Protein AF-A0A6C0LGY7-F1 (afdb_monomer_lite)

pLDDT: mean 85.43, std 13.97, range [43.97, 97.62]

Foldseek 3Di:
DQPQLQNCEPPDQDPVLVVVLVVCVVVVHDLSVNSSVNSRDSLVSLLCCLQQPVLLCVVPPPADLVNVCVSRVNDSVSNVVNNVVVPPPPDPDPPVVVVVSNVVNVVVVVVVVVVVVVVVVVVVVVD

Radius of gyration: 16.41 Å; chains: 1; bounding box: 53×36×37 Å

Secondary structure (DSSP, 8-state):
---GGGTTTTSPPPHHHHHHHHHHHHTT--HHHHHHHTTS-HHHHHHHHIIIIIHHHHHHSS--HHHHHHHHT--HHHHHHHHHHHH-TT----HHHHHHHHHHHHHHHHHHHHHHHHHHHHHHHT-

Sequence (127 aa):
MDNEETSRVGKKWTVEENDNLCQELADNKTYEEIALIHKRTIIGIKSRVVTNILYPKYKHDNITIEDLSTLYNIEQEIIEKYINKMESPNKKTKKTDEKENIIEYRLMMIEQKLDYLTNIMNAIYHA

Organism: NCBI:txid1070528

Structure (mmCIF, N/CA/C/O backbone):
data_AF-A0A6C0LGY7-F1
#
_entry.id   AF-A0A6C0LGY7-F1
#
loop_
_atom_site.group_PDB
_atom_site.id
_atom_site.type_symbol
_atom_site.label_atom_id
_atom_site.label_alt_id
_atom_site.label_comp_id
_atom_site.label_asym_id
_atom_site.label_entity_id
_atom_site.label_seq_id
_atom_site.pdbx_PDB_ins_code
_atom_site.Cartn_x
_atom_site.Cartn_y
_atom_site.Cartn_z
_atom_site.occupancy
_atom_site.B_iso_or_equiv
_atom_site.auth_seq_id
_atom_site.auth_comp_id
_atom_site.auth_asym_id
_atom_site.auth_atom_id
_atom_site.pdbx_PDB_model_num
ATOM 1 N N . MET A 1 1 ? 24.191 -14.956 1.806 1.00 47.97 1 MET A N 1
ATOM 2 C CA . MET A 1 1 ? 23.055 -15.583 1.108 1.00 47.97 1 MET A CA 1
ATOM 3 C C . MET A 1 1 ? 22.079 -14.474 0.807 1.00 47.97 1 MET A C 1
ATOM 5 O O . MET A 1 1 ? 21.554 -13.889 1.747 1.00 47.97 1 MET A O 1
ATOM 9 N N . ASP A 1 2 ? 21.923 -14.129 -0.465 1.00 58.38 2 ASP A N 1
ATOM 10 C CA . ASP A 1 2 ? 20.908 -13.169 -0.883 1.00 58.38 2 ASP A CA 1
ATOM 11 C C . ASP A 1 2 ? 19.545 -13.856 -0.783 1.00 58.38 2 ASP A C 1
ATOM 13 O O . ASP A 1 2 ? 19.337 -14.903 -1.394 1.00 58.38 2 ASP A O 1
ATOM 17 N N . ASN A 1 3 ? 18.637 -13.316 0.031 1.00 77.44 3 ASN A N 1
ATOM 18 C CA . ASN A 1 3 ? 17.267 -13.814 0.076 1.00 77.44 3 ASN A CA 1
ATOM 19 C C . ASN A 1 3 ? 16.543 -13.329 -1.187 1.00 77.44 3 ASN A C 1
ATOM 21 O O . ASN A 1 3 ? 16.140 -12.164 -1.257 1.00 77.44 3 ASN A O 1
ATOM 25 N N . GLU A 1 4 ? 16.424 -14.203 -2.190 1.00 82.81 4 GLU A N 1
ATOM 26 C CA . GLU A 1 4 ? 15.853 -13.889 -3.504 1.00 82.81 4 GLU A CA 1
ATOM 27 C C . GLU A 1 4 ? 14.463 -13.240 -3.394 1.00 82.81 4 GLU A C 1
ATOM 29 O O . GLU A 1 4 ? 14.192 -12.244 -4.077 1.00 82.81 4 GLU A O 1
ATOM 34 N N . GLU A 1 5 ? 13.649 -13.715 -2.448 1.00 84.31 5 GLU A N 1
ATOM 35 C CA . GLU A 1 5 ? 12.302 -13.221 -2.120 1.00 84.31 5 GLU A CA 1
ATOM 36 C C . GLU A 1 5 ? 12.284 -11.769 -1.625 1.00 84.31 5 GLU A C 1
ATOM 38 O O . GLU A 1 5 ? 11.255 -11.106 -1.648 1.00 84.31 5 GLU A O 1
ATOM 43 N N . THR A 1 6 ? 13.424 -11.236 -1.185 1.00 89.12 6 THR A N 1
ATOM 44 C CA . THR A 1 6 ? 13.553 -9.854 -0.691 1.00 89.12 6 THR A CA 1
ATOM 45 C C . THR A 1 6 ? 14.662 -9.077 -1.399 1.00 89.12 6 THR A C 1
ATOM 47 O O . THR A 1 6 ? 15.147 -8.056 -0.907 1.00 89.12 6 THR A O 1
ATOM 50 N N . SER A 1 7 ? 15.050 -9.526 -2.594 1.00 91.81 7 SER A N 1
ATOM 51 C CA . SER A 1 7 ? 16.150 -8.951 -3.384 1.00 91.81 7 SER A CA 1
ATOM 52 C C . SER A 1 7 ? 15.942 -7.487 -3.809 1.00 91.81 7 SER A C 1
ATOM 54 O O . SER A 1 7 ? 16.873 -6.854 -4.329 1.00 91.81 7 SER A O 1
ATOM 56 N N . ARG A 1 8 ? 14.746 -6.915 -3.599 1.00 93.31 8 ARG A N 1
ATOM 57 C CA . ARG A 1 8 ? 14.441 -5.494 -3.830 1.00 93.31 8 ARG A CA 1
ATOM 58 C C . ARG A 1 8 ? 14.305 -4.660 -2.553 1.00 93.31 8 ARG A C 1
ATOM 60 O O . ARG A 1 8 ? 14.058 -3.457 -2.651 1.00 93.31 8 ARG A O 1
ATOM 67 N N . VAL A 1 9 ? 14.525 -5.215 -1.360 1.00 90.94 9 VAL A N 1
ATOM 68 C CA . VAL A 1 9 ? 14.559 -4.425 -0.114 1.00 90.94 9 VAL A CA 1
ATOM 69 C C . VAL A 1 9 ? 15.609 -3.310 -0.209 1.00 90.94 9 VAL A C 1
ATOM 71 O O . VAL A 1 9 ? 16.720 -3.512 -0.686 1.00 90.94 9 VAL A O 1
ATOM 74 N N . GLY A 1 10 ? 15.229 -2.094 0.198 1.00 87.25 10 GLY A N 1
ATOM 75 C CA . GLY A 1 10 ? 16.086 -0.901 0.150 1.00 87.25 10 GLY A CA 1
ATOM 76 C C . GLY A 1 10 ? 16.258 -0.264 -1.237 1.00 87.25 10 GLY A C 1
ATOM 77 O O . GLY A 1 10 ? 16.688 0.886 -1.319 1.00 87.25 10 GLY A O 1
ATOM 78 N N . LYS A 1 11 ? 15.880 -0.946 -2.327 1.00 92.06 11 LYS A N 1
ATOM 79 C CA . LYS A 1 11 ? 15.926 -0.369 -3.680 1.00 92.06 11 LYS A CA 1
ATOM 80 C C . LYS A 1 11 ? 14.810 0.657 -3.873 1.00 92.06 11 LYS A C 1
ATOM 82 O O . LYS A 1 11 ? 13.707 0.490 -3.341 1.00 92.06 11 LYS A O 1
ATOM 87 N N . LYS A 1 12 ? 15.085 1.701 -4.663 1.00 92.06 12 LYS A N 1
ATOM 88 C CA . LYS A 1 12 ? 14.096 2.723 -5.044 1.00 92.06 12 LYS A CA 1
ATOM 89 C C . LYS A 1 12 ? 12.912 2.058 -5.758 1.00 92.06 12 LYS A C 1
ATOM 91 O O . LYS A 1 12 ? 13.123 1.135 -6.537 1.00 92.06 12 LYS A O 1
ATOM 96 N N . TRP A 1 13 ? 11.698 2.513 -5.458 1.00 91.81 13 TRP A N 1
ATOM 97 C CA . TRP A 1 13 ? 10.490 2.113 -6.181 1.00 91.81 13 TRP A CA 1
ATOM 98 C C . TRP A 1 13 ? 10.473 2.778 -7.558 1.00 91.81 13 TRP A C 1
ATOM 100 O O . TRP A 1 13 ? 10.700 3.989 -7.653 1.00 91.81 13 TRP A O 1
ATOM 110 N N . THR A 1 14 ? 10.241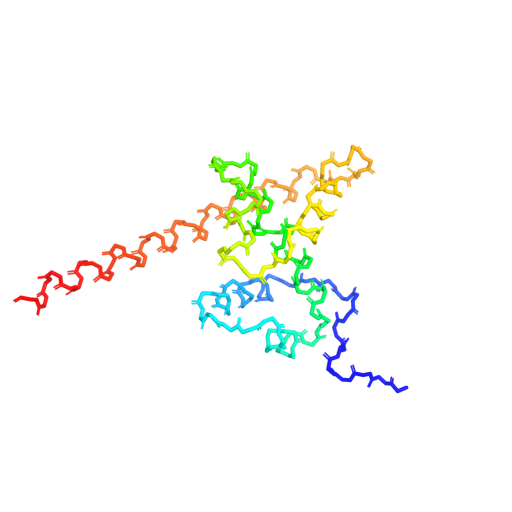 2.001 -8.611 1.00 90.81 14 THR A N 1
ATOM 111 C CA . THR A 1 14 ? 9.979 2.522 -9.957 1.00 90.81 14 THR A CA 1
ATOM 112 C C . THR A 1 14 ? 8.526 2.995 -10.079 1.00 90.81 14 THR A C 1
ATOM 114 O O . THR A 1 14 ? 7.723 2.799 -9.164 1.00 90.81 14 THR A O 1
ATOM 117 N N . VAL A 1 15 ? 8.203 3.676 -11.183 1.00 86.06 15 VAL A N 1
ATOM 118 C CA . VAL 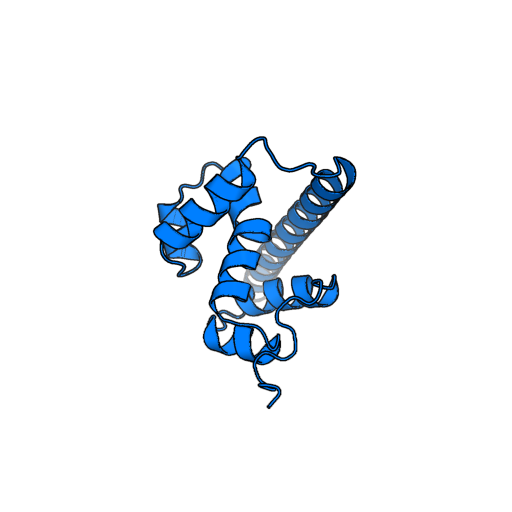A 1 15 ? 6.818 4.058 -11.515 1.00 86.06 15 VAL A CA 1
ATOM 119 C C . VAL A 1 15 ? 5.996 2.797 -11.779 1.00 86.06 15 VAL A C 1
ATOM 121 O O . VAL A 1 15 ? 5.040 2.552 -11.061 1.00 86.06 15 VAL A O 1
ATOM 124 N N . GLU A 1 16 ? 6.495 1.916 -12.649 1.00 89.06 16 GLU A N 1
ATOM 125 C CA . GLU A 1 16 ? 5.890 0.611 -12.954 1.00 89.06 16 GLU A CA 1
ATOM 126 C C . GLU A 1 16 ? 5.631 -0.253 -11.703 1.00 89.06 16 GLU A C 1
ATOM 128 O O . GLU A 1 16 ? 4.583 -0.877 -11.589 1.00 89.06 16 GLU A O 1
ATOM 133 N N . GLU A 1 17 ? 6.544 -0.271 -10.720 1.00 89.31 17 GLU A N 1
ATOM 134 C CA . GLU A 1 17 ? 6.296 -0.969 -9.448 1.00 89.31 17 GLU A CA 1
ATOM 135 C C . GLU A 1 17 ? 5.112 -0.366 -8.677 1.00 89.31 17 GLU A C 1
ATOM 137 O O . GLU A 1 17 ? 4.385 -1.100 -8.015 1.00 89.31 17 GLU A O 1
ATOM 142 N N . ASN A 1 18 ? 4.919 0.956 -8.718 1.00 89.25 18 ASN A N 1
ATOM 143 C CA . ASN A 1 18 ? 3.770 1.573 -8.051 1.00 89.25 18 ASN A CA 1
ATOM 144 C C . ASN A 1 18 ? 2.473 1.285 -8.808 1.00 89.25 18 ASN A C 1
ATOM 146 O O . ASN A 1 18 ? 1.479 0.973 -8.161 1.00 89.25 18 ASN A O 1
ATOM 150 N N . ASP A 1 19 ? 2.497 1.341 -10.139 1.00 87.56 19 ASP A N 1
ATOM 151 C CA . ASP A 1 19 ? 1.325 1.049 -10.971 1.00 87.56 19 ASP A CA 1
ATOM 152 C C . ASP A 1 19 ? 0.864 -0.399 -10.752 1.00 87.56 19 ASP A C 1
ATOM 154 O O . ASP A 1 19 ? -0.304 -0.650 -10.452 1.00 87.56 19 ASP A O 1
ATOM 158 N N . ASN A 1 20 ? 1.809 -1.346 -10.771 1.00 91.94 20 ASN A N 1
ATOM 159 C CA . ASN A 1 20 ? 1.536 -2.752 -10.474 1.00 91.94 20 ASN A CA 1
ATOM 160 C C . ASN A 1 20 ? 1.003 -2.940 -9.049 1.00 91.94 20 ASN A C 1
ATOM 162 O O . ASN A 1 20 ? 0.031 -3.663 -8.862 1.00 91.94 20 ASN A O 1
ATOM 166 N N . LEU A 1 21 ? 1.577 -2.262 -8.047 1.00 93.81 21 LEU A N 1
ATOM 167 C CA . LEU A 1 21 ? 1.079 -2.321 -6.668 1.00 93.81 21 LEU A CA 1
ATOM 168 C C . LEU A 1 21 ? -0.386 -1.865 -6.572 1.00 93.81 21 LEU A C 1
ATOM 170 O O . LEU A 1 21 ? -1.180 -2.483 -5.866 1.00 93.81 21 LEU A O 1
ATOM 174 N N . CYS A 1 22 ? -0.755 -0.788 -7.267 1.00 90.56 22 CYS A N 1
ATOM 175 C CA . CYS A 1 22 ? -2.128 -0.293 -7.283 1.00 90.56 22 CYS A CA 1
ATOM 176 C C . CYS A 1 22 ? -3.086 -1.288 -7.950 1.00 90.56 22 CYS A C 1
ATOM 178 O O . CYS A 1 22 ? -4.165 -1.538 -7.409 1.00 90.56 22 CYS A O 1
ATOM 180 N N . GLN A 1 23 ? -2.678 -1.889 -9.071 1.00 88.62 23 GLN A N 1
ATOM 181 C CA . GLN A 1 23 ? -3.466 -2.918 -9.748 1.00 88.62 23 GLN A CA 1
ATOM 182 C C . GLN A 1 23 ? -3.641 -4.165 -8.874 1.00 88.62 23 GLN A C 1
ATOM 184 O O . GLN A 1 23 ? -4.741 -4.683 -8.742 1.00 88.62 23 GLN A O 1
ATOM 189 N N . GLU A 1 24 ? -2.585 -4.625 -8.211 1.00 94.50 24 GLU A N 1
ATOM 190 C CA . GLU A 1 24 ? -2.624 -5.822 -7.365 1.00 94.50 24 GLU A CA 1
ATOM 191 C C . GLU A 1 24 ? -3.532 -5.661 -6.142 1.00 94.50 24 GLU A C 1
ATOM 193 O O . GLU A 1 24 ? -4.189 -6.619 -5.732 1.00 94.50 24 GLU A O 1
ATOM 198 N N . LEU A 1 25 ? -3.596 -4.450 -5.579 1.00 92.44 25 LEU A N 1
ATOM 199 C CA . LEU A 1 25 ? -4.567 -4.111 -4.540 1.00 92.44 25 LEU A CA 1
ATOM 200 C C . LEU A 1 25 ? -6.000 -4.121 -5.088 1.00 92.44 25 LEU A C 1
ATOM 202 O O . LEU A 1 25 ? -6.898 -4.613 -4.409 1.00 92.44 25 LEU A O 1
ATOM 206 N N . ALA A 1 26 ? -6.220 -3.613 -6.306 1.00 87.81 26 ALA A N 1
ATOM 207 C CA . ALA A 1 26 ? -7.528 -3.663 -6.965 1.00 87.81 26 ALA A CA 1
ATOM 208 C C . ALA A 1 26 ? -7.962 -5.107 -7.287 1.00 87.81 26 ALA A C 1
ATOM 210 O O . ALA A 1 26 ? -9.141 -5.443 -7.172 1.00 87.81 26 ALA A O 1
ATOM 211 N N . ASP A 1 27 ? -6.998 -5.976 -7.595 1.00 90.38 27 ASP A N 1
ATOM 212 C CA . ASP A 1 27 ? -7.195 -7.410 -7.819 1.00 90.38 27 ASP A CA 1
ATOM 213 C C . ASP A 1 27 ? -7.398 -8.204 -6.508 1.00 90.38 27 ASP A C 1
ATOM 215 O O . ASP A 1 27 ? -7.560 -9.423 -6.547 1.00 90.38 27 ASP A O 1
ATOM 219 N N . ASN A 1 28 ? -7.412 -7.540 -5.344 1.00 90.94 28 ASN A N 1
ATOM 220 C CA . ASN A 1 28 ? -7.541 -8.138 -4.008 1.00 90.94 28 ASN A CA 1
ATOM 221 C C . ASN A 1 28 ? -6.452 -9.171 -3.667 1.00 90.94 28 ASN A C 1
ATOM 223 O O . ASN A 1 28 ? -6.704 -10.109 -2.905 1.00 90.94 28 ASN A O 1
ATOM 227 N N . LYS A 1 29 ? -5.234 -9.009 -4.201 1.00 94.62 29 LYS A N 1
ATOM 228 C CA . LYS A 1 29 ? -4.098 -9.836 -3.774 1.00 94.62 29 LYS A CA 1
ATOM 229 C C . LYS A 1 29 ? -3.745 -9.552 -2.316 1.00 94.62 29 LYS A C 1
ATOM 231 O O . LYS A 1 29 ? -3.810 -8.417 -1.841 1.00 94.62 29 LYS A O 1
ATOM 236 N N . THR A 1 30 ? -3.324 -10.594 -1.613 1.00 96.56 30 THR A N 1
ATOM 237 C CA . THR A 1 30 ? -2.836 -10.497 -0.233 1.00 96.56 30 THR A CA 1
ATOM 238 C C . THR A 1 30 ? -1.492 -9.768 -0.165 1.00 96.56 30 THR A C 1
ATOM 240 O O . THR A 1 30 ? -0.724 -9.729 -1.131 1.00 96.56 30 THR A O 1
ATOM 243 N N . TYR A 1 31 ? -1.156 -9.202 0.997 1.00 97.00 31 TYR A N 1
ATOM 244 C CA . TYR A 1 31 ? 0.131 -8.522 1.168 1.00 97.00 31 TYR A CA 1
ATOM 245 C C . TYR A 1 31 ? 1.327 -9.470 1.058 1.00 97.00 31 TYR A C 1
ATOM 247 O O . TYR A 1 31 ? 2.410 -9.039 0.665 1.00 97.00 31 TYR A O 1
ATOM 255 N N . GLU A 1 32 ? 1.133 -10.743 1.385 1.00 96.62 32 GLU A N 1
ATOM 256 C CA . GLU A 1 32 ? 2.087 -11.831 1.207 1.00 96.62 32 GLU A CA 1
ATOM 257 C C . GLU A 1 32 ? 2.384 -12.061 -0.281 1.00 96.62 32 GLU A C 1
ATOM 259 O O . GLU A 1 32 ? 3.548 -12.085 -0.681 1.00 96.62 32 GLU A O 1
ATOM 264 N N . GLU A 1 33 ? 1.349 -12.157 -1.119 1.00 97.31 33 GLU A N 1
ATOM 265 C CA . GLU A 1 33 ? 1.505 -12.321 -2.570 1.00 97.31 33 GLU A CA 1
ATOM 266 C C . GLU A 1 33 ? 2.186 -11.106 -3.202 1.00 97.31 33 GLU A C 1
ATOM 268 O O . GLU A 1 33 ? 3.138 -11.252 -3.970 1.00 97.31 33 GLU A O 1
ATOM 273 N N . ILE A 1 34 ? 1.751 -9.898 -2.835 1.00 97.19 34 ILE A N 1
ATOM 274 C CA . ILE A 1 34 ? 2.345 -8.648 -3.324 1.00 97.19 34 ILE A CA 1
ATOM 275 C C . ILE A 1 34 ? 3.821 -8.558 -2.905 1.00 97.19 34 ILE A C 1
ATOM 277 O O . ILE A 1 34 ? 4.687 -8.198 -3.705 1.00 97.19 34 ILE A O 1
ATOM 281 N N . ALA A 1 35 ? 4.149 -8.926 -1.664 1.00 96.75 35 ALA A N 1
ATOM 282 C CA . ALA A 1 35 ? 5.527 -8.950 -1.178 1.00 96.75 35 ALA A CA 1
ATOM 283 C C . ALA A 1 35 ? 6.425 -9.859 -2.033 1.00 96.75 35 ALA A C 1
ATOM 285 O O . ALA A 1 35 ? 7.530 -9.446 -2.405 1.00 96.75 35 ALA A O 1
ATOM 286 N N . LEU A 1 36 ? 5.932 -11.044 -2.405 1.00 96.06 36 LEU A N 1
ATOM 287 C CA . LEU A 1 36 ? 6.648 -11.981 -3.273 1.00 96.06 36 LEU A CA 1
ATOM 288 C C . LEU A 1 36 ? 6.834 -11.432 -4.694 1.00 96.06 36 LEU A C 1
ATOM 290 O O . LEU A 1 36 ? 7.950 -11.479 -5.215 1.00 96.06 36 LEU A O 1
ATOM 294 N N . ILE A 1 37 ? 5.787 -10.859 -5.301 1.00 96.00 37 ILE A N 1
ATOM 295 C CA . ILE A 1 37 ? 5.848 -10.290 -6.661 1.00 96.00 37 ILE A CA 1
ATOM 296 C C . ILE A 1 37 ? 6.896 -9.173 -6.736 1.00 96.00 37 ILE A C 1
ATOM 298 O O . ILE A 1 37 ? 7.772 -9.174 -7.605 1.00 96.00 37 ILE A O 1
ATOM 302 N N . HIS A 1 38 ? 6.862 -8.249 -5.774 1.00 95.69 38 HIS A N 1
ATOM 303 C CA . HIS A 1 38 ? 7.783 -7.110 -5.724 1.00 95.69 38 HIS A CA 1
ATOM 304 C C . HIS A 1 38 ? 9.140 -7.454 -5.115 1.00 95.69 38 HIS A C 1
ATOM 306 O O . HIS A 1 38 ? 10.015 -6.590 -5.046 1.00 95.69 38 HIS A O 1
ATOM 312 N N . LYS A 1 39 ? 9.342 -8.693 -4.657 1.00 96.06 39 LYS A N 1
ATOM 313 C CA . LYS A 1 39 ? 10.544 -9.151 -3.950 1.00 96.06 39 LYS A CA 1
ATOM 314 C C . LYS A 1 39 ? 10.939 -8.218 -2.795 1.00 96.06 39 LYS A C 1
ATOM 316 O O . LYS A 1 39 ? 12.097 -7.790 -2.670 1.00 96.06 39 LYS A O 1
ATOM 321 N N . ARG A 1 40 ? 9.956 -7.827 -1.981 1.00 95.94 40 ARG A N 1
ATOM 322 C CA . ARG A 1 40 ? 10.084 -6.918 -0.827 1.00 95.94 40 ARG A CA 1
ATOM 323 C C . ARG A 1 40 ? 9.438 -7.557 0.397 1.00 95.94 40 ARG A C 1
ATOM 325 O O . ARG A 1 40 ? 8.688 -8.510 0.296 1.00 95.94 40 ARG A O 1
ATOM 332 N N . THR A 1 41 ? 9.720 -7.029 1.584 1.00 96.19 41 THR A N 1
ATOM 333 C CA . THR A 1 41 ? 9.048 -7.504 2.801 1.00 96.19 41 THR A CA 1
ATOM 334 C C . THR A 1 41 ? 7.599 -7.025 2.850 1.00 96.19 41 THR A C 1
ATOM 336 O O . THR A 1 41 ? 7.299 -5.922 2.391 1.00 96.19 41 THR A O 1
ATOM 339 N N . ILE A 1 42 ? 6.727 -7.792 3.511 1.00 96.62 42 ILE A N 1
ATOM 340 C CA . ILE A 1 42 ? 5.328 -7.414 3.794 1.00 96.62 42 ILE A CA 1
ATOM 341 C C . ILE A 1 42 ? 5.257 -6.023 4.440 1.00 96.62 42 ILE A C 1
ATOM 343 O O . ILE A 1 42 ? 4.497 -5.164 4.004 1.00 96.62 42 ILE A O 1
ATOM 347 N N . ILE A 1 43 ? 6.118 -5.753 5.429 1.00 95.56 43 ILE A N 1
ATOM 348 C CA . ILE A 1 43 ? 6.211 -4.434 6.079 1.00 95.56 43 ILE A CA 1
ATOM 349 C C . ILE A 1 43 ? 6.598 -3.342 5.070 1.00 95.56 43 ILE A C 1
ATOM 351 O O . ILE A 1 43 ? 6.094 -2.224 5.148 1.00 95.56 43 ILE A O 1
ATOM 355 N N . GLY A 1 44 ? 7.483 -3.645 4.116 1.00 95.12 44 GLY A N 1
ATOM 356 C CA . GLY A 1 44 ? 7.864 -2.726 3.045 1.00 95.12 44 GLY A CA 1
ATOM 357 C C . GLY A 1 44 ? 6.702 -2.393 2.109 1.00 95.12 44 GLY A C 1
ATOM 358 O O . GLY A 1 44 ? 6.541 -1.226 1.751 1.00 95.12 44 GLY A O 1
ATOM 359 N N . ILE A 1 45 ? 5.873 -3.384 1.769 1.00 97.62 45 ILE A N 1
ATOM 360 C CA . ILE A 1 45 ? 4.643 -3.187 0.993 1.00 97.62 45 ILE A CA 1
ATOM 361 C C . ILE A 1 45 ? 3.637 -2.353 1.788 1.00 97.62 45 ILE A C 1
ATOM 363 O O . ILE A 1 45 ? 3.258 -1.279 1.329 1.00 97.62 45 ILE A O 1
ATOM 367 N N . LYS A 1 46 ? 3.279 -2.770 3.012 1.00 97.38 46 LYS A N 1
ATOM 368 C CA . LYS A 1 46 ? 2.346 -2.034 3.885 1.00 97.38 46 LYS A CA 1
ATOM 369 C C . LYS A 1 46 ? 2.797 -0.585 4.085 1.00 97.38 46 LYS A C 1
ATOM 371 O O . LYS A 1 46 ? 2.008 0.338 3.924 1.00 97.38 46 LYS A O 1
ATO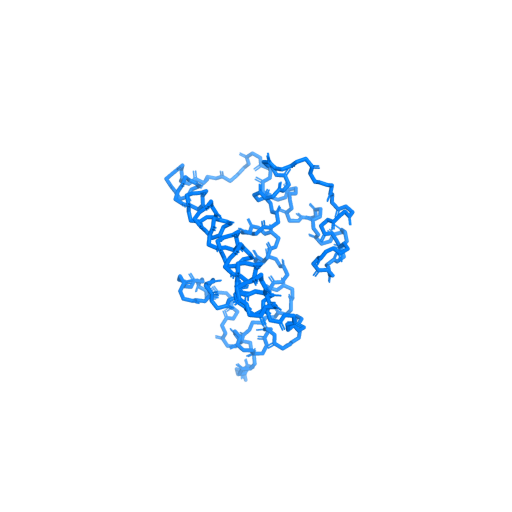M 376 N N . SER A 1 47 ? 4.089 -0.361 4.339 1.00 95.62 47 SER A N 1
ATOM 377 C CA . SER A 1 47 ? 4.661 0.986 4.438 1.00 95.62 47 SER A CA 1
ATOM 378 C C . SER A 1 47 ? 4.446 1.806 3.170 1.00 95.62 47 SER A C 1
ATOM 380 O O . SER A 1 47 ? 4.131 2.988 3.283 1.00 95.62 47 SER A O 1
ATOM 382 N N . ARG A 1 48 ? 4.664 1.217 1.987 1.00 95.69 48 ARG A N 1
ATOM 383 C CA . ARG A 1 48 ? 4.508 1.913 0.706 1.00 95.69 48 ARG A CA 1
ATOM 384 C C . ARG A 1 48 ? 3.052 2.279 0.461 1.00 95.69 48 ARG A C 1
ATOM 386 O O . ARG A 1 48 ? 2.773 3.426 0.122 1.00 95.69 48 ARG A O 1
ATOM 393 N N . VAL A 1 49 ? 2.150 1.330 0.691 1.00 95.81 49 VAL A N 1
ATOM 394 C CA . VAL A 1 49 ? 0.702 1.527 0.591 1.00 95.81 49 VAL A CA 1
ATOM 395 C C . VAL A 1 49 ? 0.264 2.662 1.510 1.00 95.81 49 VAL A C 1
ATOM 397 O O . VAL A 1 49 ? -0.372 3.609 1.045 1.00 95.81 49 VAL A O 1
ATOM 400 N N . VAL A 1 50 ? 0.702 2.663 2.775 1.00 96.12 50 VAL A N 1
ATOM 401 C CA . VAL A 1 50 ? 0.347 3.747 3.697 1.00 96.12 50 VAL A CA 1
ATOM 402 C C . VAL A 1 50 ? 0.842 5.105 3.196 1.00 96.12 50 VAL A C 1
ATOM 404 O O . VAL A 1 50 ? 0.069 6.057 3.140 1.00 96.12 50 VAL A O 1
ATOM 407 N N . THR A 1 51 ? 2.113 5.223 2.804 1.00 92.88 51 THR A N 1
ATOM 408 C CA . THR A 1 51 ? 2.688 6.534 2.459 1.00 92.88 51 THR A CA 1
ATOM 409 C C . THR A 1 51 ? 2.202 7.097 1.128 1.00 92.88 51 THR A C 1
ATOM 411 O O . THR A 1 51 ? 2.141 8.316 0.988 1.00 92.88 51 THR A O 1
ATOM 414 N N . ASN A 1 52 ? 1.902 6.240 0.150 1.00 90.75 52 ASN A N 1
ATOM 415 C CA . ASN A 1 52 ? 1.619 6.658 -1.225 1.00 90.75 52 ASN A CA 1
ATOM 416 C C . ASN A 1 52 ? 0.139 6.572 -1.605 1.00 90.75 52 ASN A C 1
ATOM 418 O O . ASN A 1 52 ? -0.267 7.269 -2.527 1.00 90.75 52 ASN A O 1
ATOM 422 N N . ILE A 1 53 ? -0.657 5.756 -0.909 1.00 90.50 53 ILE A N 1
ATOM 423 C CA . ILE A 1 53 ? -2.070 5.530 -1.241 1.00 90.50 53 ILE A CA 1
ATOM 424 C C . ILE A 1 53 ? -2.968 6.025 -0.103 1.00 90.50 53 ILE A C 1
ATOM 426 O O . ILE A 1 53 ? -3.848 6.854 -0.331 1.00 90.50 53 ILE A O 1
ATOM 430 N N . LEU A 1 54 ? -2.731 5.572 1.133 1.00 93.75 54 LEU A N 1
ATOM 431 C CA . LEU A 1 54 ? -3.620 5.885 2.262 1.00 93.75 54 LEU A CA 1
ATOM 432 C C . LEU A 1 54 ? -3.392 7.302 2.796 1.00 93.75 54 LEU A C 1
ATOM 434 O O . LEU A 1 54 ? -4.359 7.976 3.118 1.00 93.75 54 LEU A O 1
ATOM 438 N N . TYR A 1 55 ? -2.151 7.787 2.879 1.00 93.25 55 TYR A N 1
ATOM 439 C CA . TYR A 1 55 ? -1.878 9.134 3.393 1.00 93.25 55 TYR A CA 1
ATOM 440 C C . TYR A 1 55 ? -2.521 10.244 2.538 1.00 93.25 55 TYR A C 1
ATOM 442 O O . TYR A 1 55 ? -3.149 11.131 3.117 1.00 93.25 55 TYR A O 1
ATOM 450 N N . PRO A 1 56 ? -2.469 10.207 1.188 1.00 89.00 56 PRO A N 1
ATOM 451 C CA . PRO A 1 56 ? -3.255 11.126 0.365 1.00 89.00 56 PRO A CA 1
ATOM 452 C C . PRO A 1 56 ? -4.765 11.050 0.627 1.00 89.00 56 PRO A C 1
ATOM 454 O O . PRO A 1 56 ? -5.393 12.101 0.732 1.00 89.00 56 PRO A O 1
ATOM 457 N N . LYS A 1 57 ? -5.332 9.840 0.786 1.00 87.75 57 LYS A N 1
ATOM 458 C CA . LYS A 1 57 ? -6.748 9.633 1.154 1.00 87.75 57 LYS A CA 1
ATOM 459 C C . LYS A 1 57 ? -7.066 10.280 2.492 1.00 87.75 57 LYS A C 1
ATOM 461 O O . LYS A 1 57 ? -7.932 11.132 2.563 1.00 87.75 57 LYS A O 1
ATOM 466 N N . TYR A 1 58 ? -6.300 9.957 3.525 1.00 91.19 58 TYR A N 1
ATOM 467 C CA . TYR A 1 58 ? -6.443 10.524 4.863 1.00 91.19 58 TYR A CA 1
ATOM 468 C C . TYR A 1 58 ? -6.365 12.062 4.878 1.00 91.19 58 TYR A C 1
ATOM 470 O O . TYR A 1 58 ? -7.113 12.722 5.589 1.00 91.19 58 TYR A O 1
ATOM 478 N N . LYS A 1 59 ? -5.464 12.655 4.082 1.00 88.25 59 LYS A N 1
ATOM 479 C CA . LYS A 1 59 ? -5.237 14.109 4.061 1.00 88.25 59 LYS A CA 1
ATOM 480 C C . LYS A 1 59 ? -6.303 14.889 3.284 1.00 88.25 59 LYS A C 1
ATOM 482 O O . LYS A 1 59 ? -6.458 16.092 3.506 1.00 88.25 59 LYS A O 1
ATOM 487 N N . HIS A 1 60 ? -6.959 14.258 2.314 1.00 81.56 60 HIS A N 1
ATOM 488 C CA . HIS A 1 60 ? -7.811 14.952 1.342 1.00 81.56 60 HIS A CA 1
ATOM 489 C C . HIS A 1 60 ? -9.260 14.473 1.318 1.00 81.56 60 HIS A C 1
ATOM 491 O O . HIS A 1 60 ? -10.134 15.246 0.926 1.00 81.56 60 HIS A O 1
ATOM 497 N N . ASP A 1 61 ? -9.509 13.252 1.770 1.00 79.06 61 ASP A N 1
ATOM 498 C CA . ASP A 1 61 ? -10.829 12.661 1.900 1.00 79.06 61 ASP A CA 1
ATOM 499 C C . ASP A 1 61 ? -11.212 12.667 3.392 1.00 79.06 61 ASP A C 1
ATOM 501 O O . ASP A 1 61 ? -10.358 12.533 4.267 1.00 79.06 61 ASP A O 1
ATOM 505 N N . ASN A 1 62 ? -12.499 12.826 3.716 1.00 83.75 62 ASN A N 1
ATOM 506 C CA . ASN A 1 62 ? -12.989 12.762 5.100 1.00 83.75 62 ASN A CA 1
ATOM 507 C C . ASN A 1 62 ? -13.100 11.296 5.567 1.00 83.75 62 ASN A C 1
ATOM 509 O O . ASN A 1 62 ? -14.193 10.827 5.882 1.00 83.75 62 ASN A O 1
ATOM 513 N N . ILE A 1 63 ? -11.983 10.566 5.512 1.00 91.19 63 ILE A N 1
ATOM 514 C CA . ILE A 1 63 ? -11.866 9.139 5.823 1.00 91.19 63 ILE A CA 1
ATOM 515 C C . ILE A 1 63 ? -10.990 8.939 7.061 1.00 91.19 63 ILE A C 1
ATOM 517 O O . ILE A 1 63 ? -9.938 9.565 7.202 1.00 91.19 63 ILE A O 1
ATOM 521 N N . THR A 1 64 ? -11.424 8.073 7.974 1.00 94.62 64 THR A N 1
ATOM 522 C CA . THR A 1 64 ? -10.701 7.823 9.226 1.00 94.62 64 THR A CA 1
ATOM 523 C C . THR A 1 64 ? -9.634 6.737 9.062 1.00 94.62 64 THR A C 1
ATOM 525 O O . THR A 1 64 ? -9.639 5.962 8.105 1.00 94.62 64 THR A O 1
ATOM 528 N N . ILE A 1 65 ? -8.702 6.649 10.017 1.00 94.75 65 ILE A N 1
ATOM 529 C CA . ILE A 1 65 ? -7.716 5.555 10.067 1.00 94.75 65 ILE A CA 1
ATOM 530 C C . ILE A 1 65 ? -8.407 4.193 10.210 1.00 94.75 65 ILE A C 1
ATOM 532 O O . ILE A 1 65 ? -7.941 3.213 9.633 1.00 94.75 65 ILE A O 1
ATOM 536 N N . GLU A 1 66 ? -9.527 4.132 10.927 1.00 96.12 66 GLU A N 1
ATOM 537 C CA . GLU A 1 66 ? -10.309 2.909 11.105 1.00 96.12 66 GLU A CA 1
ATOM 538 C C . GLU A 1 66 ? -10.968 2.448 9.796 1.00 96.12 66 GLU A C 1
ATOM 540 O O . GLU A 1 66 ? -10.879 1.267 9.442 1.00 96.12 66 GLU A O 1
ATOM 545 N N . ASP A 1 67 ? -11.516 3.386 9.015 1.00 95.25 67 ASP A N 1
ATOM 546 C CA . ASP A 1 67 ? -12.035 3.101 7.671 1.00 95.25 67 ASP A CA 1
ATOM 547 C C . ASP A 1 67 ? -10.924 2.570 6.753 1.00 95.25 67 ASP A C 1
ATOM 549 O O . ASP A 1 67 ? -11.105 1.572 6.055 1.00 95.25 67 ASP A O 1
ATOM 553 N N . LEU A 1 68 ? -9.747 3.209 6.768 1.00 94.81 68 LEU A N 1
ATOM 554 C CA . LEU A 1 68 ? -8.595 2.795 5.959 1.00 94.81 68 LEU A CA 1
ATOM 555 C C . LEU A 1 68 ? -8.055 1.426 6.383 1.00 94.81 68 LEU A C 1
ATOM 557 O O . LEU A 1 68 ? -7.698 0.621 5.525 1.00 94.81 68 LEU A O 1
ATOM 561 N N . SER A 1 69 ? -8.006 1.156 7.688 1.00 96.25 69 SER A N 1
ATOM 562 C CA . SER A 1 69 ? -7.584 -0.133 8.239 1.00 96.25 69 SER A CA 1
ATOM 563 C C . SER A 1 69 ? -8.487 -1.260 7.764 1.00 96.25 69 SER A C 1
ATOM 565 O O . SER A 1 69 ? -7.993 -2.278 7.280 1.00 96.25 69 SER A O 1
ATOM 567 N N . THR A 1 70 ? -9.798 -1.032 7.816 1.00 94.75 70 THR A N 1
ATOM 568 C CA . THR A 1 70 ? -10.803 -1.992 7.359 1.00 94.75 70 THR A CA 1
ATOM 569 C C . THR A 1 70 ? -10.735 -2.192 5.846 1.00 94.75 70 THR A C 1
ATOM 571 O O . THR A 1 70 ? -10.694 -3.326 5.379 1.00 94.75 70 THR A O 1
ATOM 574 N N . LEU A 1 71 ? -10.677 -1.104 5.070 1.00 92.44 71 LEU A N 1
ATOM 575 C CA . LEU A 1 71 ? -10.716 -1.156 3.607 1.00 92.44 71 LEU A CA 1
ATOM 576 C C . LEU A 1 71 ? -9.467 -1.804 2.994 1.00 92.44 71 LEU A C 1
ATOM 578 O O . LEU A 1 71 ? -9.575 -2.491 1.984 1.00 92.44 71 LEU A O 1
ATOM 582 N N . TYR A 1 72 ? -8.292 -1.577 3.586 1.00 93.88 72 TYR A N 1
ATOM 583 C CA . TYR A 1 72 ? -7.020 -2.085 3.063 1.00 93.88 72 TYR A CA 1
ATOM 584 C C . TYR A 1 72 ? -6.480 -3.288 3.836 1.00 93.88 72 TYR A C 1
ATOM 586 O O . TYR A 1 72 ? -5.446 -3.812 3.455 1.00 93.88 72 TYR A O 1
ATOM 594 N N . ASN A 1 73 ? -7.136 -3.748 4.904 1.00 94.62 73 ASN A N 1
ATOM 595 C CA . ASN A 1 73 ? -6.646 -4.849 5.741 1.00 94.62 73 ASN A CA 1
ATOM 596 C C . ASN A 1 73 ? -5.205 -4.619 6.264 1.00 94.62 73 ASN A C 1
ATOM 598 O O . ASN A 1 73 ? -4.344 -5.503 6.228 1.00 94.62 73 ASN A O 1
ATOM 602 N N . ILE A 1 74 ? -4.925 -3.396 6.729 1.00 95.44 74 ILE A N 1
ATOM 603 C CA . ILE A 1 74 ? -3.668 -3.024 7.401 1.00 95.44 74 ILE A CA 1
ATOM 604 C C . ILE A 1 74 ? -3.992 -2.650 8.844 1.00 95.44 74 ILE A C 1
ATOM 606 O O . ILE A 1 74 ? -4.932 -1.901 9.096 1.00 95.44 74 ILE A O 1
ATOM 610 N N . GLU A 1 75 ? -3.193 -3.127 9.794 1.00 96.81 75 GLU A N 1
ATOM 611 C CA . GLU A 1 75 ? -3.357 -2.827 11.215 1.00 96.81 75 GLU A CA 1
ATOM 612 C C . GLU A 1 75 ? -3.278 -1.310 11.471 1.00 96.81 75 GLU A C 1
ATOM 614 O O . GLU A 1 75 ? -2.358 -0.643 10.986 1.00 96.81 75 GLU A O 1
ATOM 619 N N . GLN A 1 76 ? -4.210 -0.766 12.267 1.00 97.25 76 GLN A N 1
ATOM 620 C CA . GLN A 1 76 ? -4.282 0.675 12.565 1.00 97.25 76 GLN A CA 1
ATOM 621 C C . GLN A 1 76 ? -2.943 1.234 13.072 1.00 97.25 76 GLN A C 1
ATOM 623 O O . GLN A 1 76 ? -2.493 2.271 12.590 1.00 97.25 76 GLN A O 1
ATOM 628 N N . GLU A 1 77 ? -2.244 0.494 13.941 1.00 96.44 77 GLU A N 1
ATOM 629 C CA . GLU A 1 77 ? -0.927 0.877 14.472 1.00 96.44 77 GLU A CA 1
ATOM 630 C C . GLU A 1 77 ? 0.110 1.117 13.358 1.00 96.44 77 GLU A C 1
ATOM 632 O O . GLU A 1 77 ? 0.915 2.052 13.416 1.00 96.44 77 GLU A O 1
ATOM 637 N N . ILE A 1 78 ? 0.094 0.294 12.303 1.00 95.62 78 ILE A N 1
ATOM 638 C CA . ILE A 1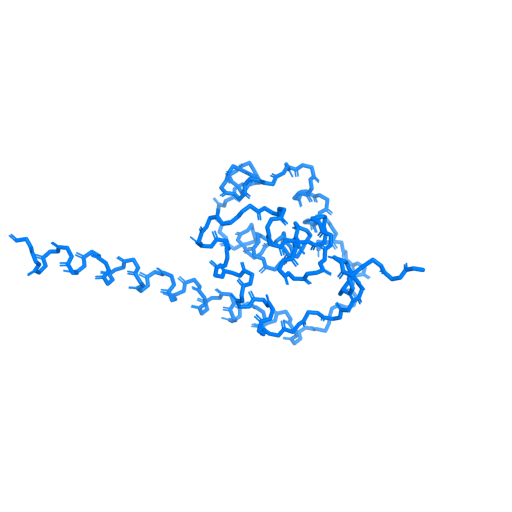 78 ? 1.000 0.458 11.162 1.00 95.62 78 ILE A CA 1
ATOM 639 C C . ILE A 1 78 ? 0.636 1.723 10.387 1.00 95.62 78 ILE A C 1
ATOM 641 O O . ILE A 1 78 ? 1.531 2.491 10.018 1.00 95.62 78 ILE A O 1
ATOM 645 N N . ILE A 1 79 ? -0.656 1.957 10.156 1.00 97.06 79 ILE A N 1
ATOM 646 C CA . ILE A 1 79 ? -1.144 3.146 9.451 1.00 97.06 79 ILE A CA 1
ATOM 647 C C . ILE A 1 79 ? -0.734 4.410 10.214 1.00 97.06 79 ILE A C 1
ATOM 649 O O . ILE A 1 79 ? -0.048 5.268 9.653 1.00 97.06 79 ILE A O 1
ATOM 653 N N . GLU A 1 80 ? -1.059 4.486 11.504 1.00 96.19 80 GLU A N 1
ATOM 654 C CA . GLU A 1 80 ? -0.711 5.595 12.397 1.00 96.19 80 GLU A CA 1
ATOM 655 C C . GLU A 1 80 ? 0.788 5.883 12.392 1.00 96.19 80 GLU A C 1
ATOM 657 O O . GLU A 1 80 ? 1.216 7.018 12.166 1.00 96.19 80 GLU A O 1
ATOM 662 N N . LYS A 1 81 ? 1.614 4.847 12.576 1.00 95.31 81 LYS A N 1
ATOM 663 C CA . LYS A 1 81 ? 3.075 4.970 12.579 1.00 95.31 81 LYS A CA 1
ATOM 664 C C . LYS A 1 81 ? 3.595 5.662 11.322 1.00 95.31 81 LYS A C 1
ATOM 666 O O . LYS A 1 81 ? 4.491 6.510 11.405 1.00 95.31 81 LYS A O 1
ATOM 671 N N . TYR A 1 82 ? 3.088 5.285 10.150 1.00 94.88 82 TYR A N 1
ATOM 672 C CA . TYR A 1 82 ? 3.561 5.842 8.888 1.00 94.88 82 TYR A CA 1
ATOM 673 C C . TYR A 1 82 ? 2.930 7.199 8.561 1.00 94.88 82 TYR A C 1
ATOM 675 O O . TYR A 1 82 ? 3.654 8.041 8.032 1.00 94.88 82 TYR A O 1
ATOM 683 N N . ILE A 1 83 ? 1.677 7.467 8.944 1.00 93.62 83 ILE A N 1
ATOM 684 C CA . ILE A 1 83 ? 1.067 8.807 8.852 1.00 93.62 83 ILE A CA 1
ATOM 685 C C . ILE A 1 83 ? 1.836 9.804 9.728 1.00 93.62 83 ILE A C 1
ATOM 687 O O . ILE A 1 83 ? 2.329 10.811 9.220 1.00 93.62 83 ILE A O 1
ATOM 691 N N . ASN A 1 84 ? 2.084 9.478 10.998 1.00 92.88 84 ASN A N 1
ATOM 692 C CA . ASN A 1 84 ? 2.842 10.332 11.923 1.00 92.88 84 ASN A CA 1
ATOM 693 C C . ASN A 1 84 ? 4.258 10.642 11.395 1.00 92.88 84 ASN A C 1
ATOM 695 O O . ASN A 1 84 ? 4.783 11.755 11.524 1.00 92.88 84 ASN A O 1
ATOM 699 N N . LYS A 1 85 ? 4.888 9.666 10.726 1.00 90.44 85 LYS A N 1
ATOM 700 C CA . LYS A 1 85 ? 6.191 9.835 10.057 1.00 90.44 85 LYS A CA 1
ATOM 701 C C . LYS A 1 85 ? 6.127 10.744 8.818 1.00 90.44 85 LYS A C 1
ATOM 703 O O . LYS A 1 85 ? 7.171 11.238 8.373 1.00 90.44 85 LYS A O 1
ATOM 708 N N . MET A 1 86 ? 4.958 10.911 8.209 1.00 88.06 86 MET A N 1
ATOM 709 C CA . MET A 1 86 ? 4.735 11.817 7.077 1.00 88.06 86 MET A CA 1
ATOM 710 C C . MET A 1 86 ? 4.409 13.239 7.539 1.00 88.06 86 MET A C 1
ATOM 712 O O . MET A 1 86 ? 4.842 14.184 6.886 1.00 88.06 86 MET A O 1
ATOM 716 N N . GLU A 1 87 ? 3.735 13.394 8.679 1.00 86.44 87 GLU A N 1
ATOM 717 C CA . GLU A 1 87 ? 3.391 14.700 9.260 1.00 86.44 87 GLU A CA 1
ATOM 718 C C . GLU A 1 87 ? 4.546 15.358 10.033 1.00 86.44 87 GLU A C 1
ATOM 720 O O . GLU A 1 87 ? 4.563 16.572 10.231 1.00 86.44 87 GLU A O 1
ATOM 725 N N . SER A 1 88 ? 5.549 14.576 10.444 1.00 83.69 88 SER A N 1
ATOM 726 C CA . SER A 1 88 ? 6.699 15.087 11.194 1.00 83.69 88 SER A CA 1
ATOM 727 C C . SER A 1 88 ? 7.475 16.170 10.408 1.00 83.69 88 SER A C 1
ATOM 729 O O . SER A 1 88 ? 8.015 15.875 9.335 1.00 83.69 88 SER A O 1
ATOM 731 N N . PRO A 1 89 ? 7.661 17.390 10.959 1.00 60.81 89 PRO A N 1
ATOM 732 C CA . PRO A 1 89 ? 8.209 18.558 10.247 1.00 60.81 89 PRO A CA 1
ATOM 733 C C . PRO A 1 89 ? 9.695 18.454 9.848 1.00 60.81 89 PRO A C 1
ATOM 735 O O . PRO A 1 89 ? 10.244 19.372 9.246 1.00 60.81 89 PRO A O 1
ATOM 738 N N . ASN A 1 90 ? 10.369 17.342 10.156 1.00 55.75 90 ASN A N 1
ATOM 739 C CA . ASN A 1 90 ? 11.816 17.179 9.987 1.00 55.75 90 ASN A CA 1
ATOM 740 C C . ASN A 1 90 ? 12.242 16.540 8.648 1.00 55.75 90 ASN A C 1
ATOM 742 O O . ASN A 1 90 ? 13.423 16.255 8.439 1.00 55.75 90 ASN A O 1
ATOM 746 N N . LYS A 1 91 ? 11.313 16.300 7.713 1.00 52.44 91 LYS A N 1
ATOM 747 C CA . LYS A 1 91 ? 11.648 15.824 6.362 1.00 52.44 91 LYS A CA 1
ATOM 748 C C . LYS A 1 91 ? 11.845 17.004 5.412 1.00 52.44 91 LYS A C 1
ATOM 750 O O . LYS A 1 91 ? 10.903 17.704 5.067 1.00 52.44 91 LYS A O 1
ATOM 755 N N . LYS A 1 92 ? 13.073 17.165 4.909 1.00 47.44 92 LYS A N 1
ATOM 756 C CA . LYS A 1 92 ? 13.361 17.929 3.685 1.00 47.44 92 LYS A CA 1
ATOM 757 C C . LYS A 1 92 ? 12.712 17.222 2.484 1.00 47.44 92 LYS A C 1
ATOM 759 O O . LYS A 1 92 ? 13.399 16.534 1.734 1.00 47.44 92 LYS A O 1
ATOM 764 N N . THR A 1 93 ? 11.400 17.319 2.305 1.00 47.28 93 THR A N 1
ATOM 765 C CA . THR A 1 93 ? 10.743 16.899 1.062 1.00 47.28 93 THR A CA 1
ATOM 766 C C . THR A 1 93 ? 10.932 17.995 0.018 1.00 47.28 93 THR A C 1
ATOM 768 O O . THR A 1 93 ? 10.625 19.167 0.241 1.00 47.28 93 THR A O 1
ATOM 771 N N . LYS A 1 94 ? 11.494 17.630 -1.139 1.00 46.50 94 LYS A N 1
ATOM 772 C CA . LYS A 1 94 ? 11.491 18.492 -2.322 1.00 46.50 94 LYS A CA 1
ATOM 773 C C . LYS A 1 94 ? 10.022 18.737 -2.680 1.00 46.50 94 LYS A C 1
ATOM 775 O O . LYS A 1 94 ? 9.333 17.807 -3.076 1.00 46.50 94 LYS A O 1
ATOM 780 N N . LYS A 1 95 ? 9.544 19.976 -2.525 1.00 47.50 95 LYS A N 1
ATOM 781 C CA . LYS A 1 95 ? 8.153 20.406 -2.801 1.00 47.50 95 LYS A CA 1
ATOM 782 C C . LYS A 1 95 ? 7.611 19.995 -4.183 1.00 47.50 95 LYS A C 1
ATOM 784 O O . LYS A 1 95 ? 6.403 20.048 -4.390 1.00 47.50 95 LYS A O 1
ATOM 789 N N . THR A 1 96 ? 8.483 19.644 -5.124 1.00 43.97 96 THR A N 1
ATOM 790 C CA . THR A 1 96 ? 8.136 19.212 -6.482 1.00 43.97 96 THR A CA 1
ATOM 791 C C . THR A 1 96 ? 7.566 17.791 -6.501 1.00 43.97 96 THR A C 1
ATOM 793 O O . THR A 1 96 ? 6.479 17.595 -7.035 1.00 43.97 96 THR A O 1
ATOM 796 N N . ASP A 1 97 ? 8.213 16.850 -5.803 1.00 53.25 97 ASP A N 1
ATOM 797 C CA . ASP A 1 97 ? 7.819 15.434 -5.776 1.00 53.25 97 ASP A CA 1
ATOM 798 C C . ASP A 1 97 ? 6.431 15.255 -5.125 1.00 53.25 97 ASP A C 1
ATOM 800 O O . ASP A 1 97 ? 5.652 14.388 -5.502 1.00 53.25 97 ASP A O 1
ATOM 804 N N . GLU A 1 98 ? 6.074 16.093 -4.147 1.00 53.88 98 GLU A N 1
ATOM 805 C CA . GLU A 1 98 ? 4.779 16.013 -3.453 1.00 53.88 98 GLU A CA 1
ATOM 806 C C . GLU A 1 98 ? 3.607 16.449 -4.350 1.00 53.88 98 GLU A C 1
ATOM 808 O O . GLU A 1 98 ? 2.529 15.868 -4.272 1.00 53.88 98 GLU A O 1
ATOM 813 N N . LYS A 1 99 ? 3.810 17.428 -5.246 1.00 55.88 99 LYS A N 1
ATOM 814 C CA . LYS A 1 99 ? 2.774 17.865 -6.198 1.00 55.88 99 LYS A CA 1
ATOM 815 C C . LYS A 1 99 ? 2.567 16.868 -7.334 1.00 55.88 99 LYS A C 1
ATOM 817 O O . LYS A 1 99 ? 1.417 16.637 -7.697 1.00 55.88 99 LYS A O 1
ATOM 822 N N . GLU A 1 100 ? 3.642 16.290 -7.870 1.00 59.88 100 GLU A N 1
ATOM 823 C CA . GLU A 1 100 ? 3.549 15.227 -8.883 1.00 59.88 100 GLU A CA 1
ATOM 824 C C . GLU A 1 100 ? 2.811 14.008 -8.323 1.00 59.88 100 GLU A C 1
ATOM 826 O O . GLU A 1 100 ? 1.818 13.594 -8.912 1.00 59.88 100 GLU A O 1
ATOM 831 N N . ASN A 1 101 ? 3.165 13.550 -7.115 1.00 60.28 101 ASN A N 1
ATOM 832 C CA . ASN A 1 101 ? 2.454 12.451 -6.450 1.00 60.28 101 ASN A CA 1
ATOM 833 C C . ASN A 1 101 ? 0.953 12.751 -6.234 1.00 60.28 101 ASN A C 1
ATOM 835 O O . ASN A 1 101 ? 0.122 11.852 -6.332 1.00 60.28 101 ASN A O 1
ATOM 839 N N . ILE A 1 102 ? 0.577 14.007 -5.944 1.00 69.94 102 ILE A N 1
ATOM 840 C CA . ILE A 1 102 ? -0.840 14.403 -5.812 1.00 69.94 102 ILE A CA 1
ATOM 841 C C . ILE A 1 102 ? -1.564 14.332 -7.162 1.00 69.94 102 ILE A C 1
ATOM 843 O O . ILE A 1 102 ? -2.727 13.930 -7.206 1.00 69.94 102 ILE A O 1
ATOM 847 N N . ILE A 1 103 ? -0.914 14.756 -8.249 1.00 73.69 103 ILE A N 1
ATOM 848 C CA . ILE A 1 103 ? -1.498 14.709 -9.595 1.00 73.69 103 ILE A CA 1
ATOM 849 C C . ILE A 1 103 ? -1.668 13.255 -10.037 1.00 73.69 103 ILE A C 1
ATOM 851 O O . ILE A 1 103 ? -2.767 12.893 -10.445 1.00 73.69 103 ILE A O 1
ATOM 855 N N . GLU A 1 104 ? -0.638 12.424 -9.880 1.00 72.50 104 GLU A N 1
ATOM 856 C CA . GLU A 1 104 ? -0.689 10.987 -10.182 1.00 72.50 104 GLU A CA 1
ATOM 857 C C . GLU A 1 104 ? -1.794 10.284 -9.381 1.00 72.50 104 GLU A C 1
ATOM 859 O O . GLU A 1 104 ? -2.631 9.593 -9.955 1.00 72.50 104 GLU A O 1
ATOM 864 N N . TYR A 1 105 ? -1.895 10.547 -8.072 1.00 69.75 105 TYR A N 1
ATOM 865 C CA . TYR A 1 105 ? -2.972 9.999 -7.242 1.00 69.75 105 TYR A CA 1
ATOM 866 C C . TYR A 1 105 ? -4.367 10.430 -7.724 1.00 69.75 105 TYR A C 1
ATOM 868 O O . TYR A 1 105 ? -5.295 9.622 -7.781 1.00 69.75 105 TYR A O 1
ATOM 876 N N . ARG A 1 106 ? -4.538 11.709 -8.086 1.00 79.94 106 ARG A N 1
ATOM 877 C CA . ARG A 1 106 ? -5.817 12.212 -8.611 1.00 79.94 106 ARG A CA 1
ATOM 878 C C . ARG A 1 106 ? -6.175 11.574 -9.949 1.00 79.94 106 ARG A C 1
ATOM 880 O O . ARG A 1 106 ? -7.351 11.293 -10.153 1.00 79.94 106 ARG A O 1
ATOM 887 N N . LEU A 1 107 ? -5.196 11.350 -10.823 1.00 80.62 107 LEU A N 1
ATOM 888 C CA . LEU A 1 107 ? -5.394 10.656 -12.096 1.00 80.62 107 LEU A CA 1
ATOM 889 C C . LEU A 1 107 ? -5.849 9.213 -11.861 1.00 80.62 107 LEU A C 1
ATOM 891 O O . LEU A 1 107 ? -6.912 8.841 -12.347 1.00 80.62 107 LEU A O 1
ATOM 895 N N . MET A 1 108 ? -5.152 8.469 -11.001 1.00 77.31 108 MET A N 1
ATOM 896 C CA . MET A 1 108 ? -5.515 7.091 -10.653 1.00 77.31 108 MET A CA 1
ATOM 897 C C . MET A 1 108 ? -6.942 6.982 -10.085 1.00 77.31 108 MET A C 1
ATOM 899 O O . MET A 1 108 ? -7.718 6.105 -10.459 1.00 77.31 108 MET A O 1
ATOM 903 N N . MET A 1 109 ? -7.339 7.906 -9.202 1.00 78.19 109 MET A N 1
ATOM 904 C CA . MET A 1 109 ? -8.705 7.934 -8.659 1.00 78.19 109 MET A CA 1
ATOM 905 C C . MET A 1 109 ? -9.766 8.273 -9.714 1.00 78.19 109 MET A C 1
ATOM 907 O O . MET A 1 109 ? -10.921 7.867 -9.573 1.00 78.19 109 MET A O 1
ATOM 911 N N . ILE A 1 110 ? -9.411 9.054 -10.737 1.00 85.62 110 ILE A N 1
ATOM 912 C CA . ILE A 1 110 ? -10.303 9.352 -11.861 1.00 85.62 110 ILE A CA 1
ATOM 913 C C . ILE A 1 110 ? -10.468 8.106 -12.731 1.00 85.62 110 ILE A C 1
ATOM 915 O O . ILE A 1 110 ? -11.602 7.768 -13.057 1.00 85.62 110 ILE A O 1
ATOM 919 N N . GLU A 1 111 ? -9.384 7.397 -13.037 1.00 81.38 111 GLU A N 1
ATOM 920 C CA . GLU A 1 111 ? -9.408 6.152 -13.818 1.00 81.38 111 GLU A CA 1
ATOM 921 C C . GLU A 1 111 ? -10.292 5.090 -13.151 1.00 81.38 111 GLU A C 1
ATOM 923 O O . GLU A 1 111 ? -11.224 4.591 -13.776 1.00 81.38 111 GLU A O 1
ATOM 928 N N . GLN A 1 112 ? -10.135 4.863 -11.840 1.00 71.38 112 GLN A N 1
ATOM 929 C CA . GLN A 1 112 ? -10.995 3.937 -11.086 1.00 71.38 112 GLN A CA 1
ATOM 930 C C . GLN A 1 112 ? -12.486 4.311 -11.146 1.00 71.38 112 GLN A C 1
ATOM 932 O O . GLN A 1 112 ? -13.360 3.448 -11.258 1.00 71.38 112 GLN A O 1
ATOM 937 N N . LYS A 1 113 ? -12.807 5.610 -11.071 1.00 83.62 113 LYS A N 1
ATOM 938 C CA . LYS A 1 113 ? -14.194 6.087 -11.187 1.00 83.62 113 LYS A CA 1
ATOM 939 C C . LYS A 1 113 ? -14.740 5.910 -12.604 1.00 83.62 113 LYS A C 1
ATOM 941 O O . LYS A 1 113 ? -15.926 5.615 -12.750 1.00 83.62 113 LYS A O 1
ATOM 946 N N . LEU A 1 114 ? -13.907 6.091 -13.629 1.00 89.31 114 LEU A N 1
ATOM 947 C CA . LEU A 1 114 ? -14.287 5.873 -15.025 1.00 89.31 114 LEU A CA 1
ATOM 948 C C . LEU A 1 114 ? -14.580 4.395 -15.301 1.00 89.31 114 LEU A C 1
ATOM 950 O O . LEU A 1 114 ? -15.598 4.097 -15.926 1.00 89.31 114 LEU A O 1
ATOM 954 N N . ASP A 1 115 ? -13.770 3.477 -14.776 1.00 84.75 115 ASP A N 1
ATOM 955 C CA . ASP A 1 115 ? -14.006 2.035 -14.911 1.00 84.75 115 ASP A CA 1
ATOM 956 C C . ASP A 1 115 ? -15.322 1.611 -14.255 1.00 84.75 115 ASP A C 1
ATOM 958 O O . ASP A 1 115 ? -16.129 0.895 -14.852 1.00 84.75 115 ASP A O 1
ATOM 962 N N . TYR A 1 116 ? -15.602 2.117 -13.052 1.00 83.75 116 TYR A N 1
ATOM 963 C CA . TYR A 1 116 ? -16.869 1.855 -12.369 1.00 83.75 116 TYR A CA 1
ATOM 964 C C . TYR A 1 116 ? -18.085 2.322 -13.187 1.00 83.75 116 TYR A C 1
ATOM 966 O O . TYR A 1 116 ? -19.052 1.575 -13.354 1.00 83.75 116 TYR A O 1
ATOM 974 N N . LEU A 1 117 ? -18.032 3.539 -13.738 1.00 90.06 117 LEU A N 1
ATOM 975 C CA . LEU A 1 117 ? -19.101 4.071 -14.588 1.00 90.06 117 LEU A CA 1
ATOM 976 C C . LEU A 1 117 ? -19.261 3.267 -15.881 1.00 90.06 117 LEU A C 1
ATOM 978 O O . LEU A 1 117 ? -20.388 3.002 -16.300 1.00 90.06 117 LEU A O 1
ATOM 982 N N . THR A 1 118 ? -18.150 2.840 -16.477 1.00 92.25 118 THR A N 1
ATOM 983 C CA . THR A 1 118 ? -18.145 1.995 -17.676 1.00 92.25 118 THR A CA 1
ATOM 984 C C . THR A 1 118 ? -18.840 0.662 -17.403 1.00 92.25 118 THR A C 1
ATOM 986 O O . THR A 1 118 ? -19.696 0.238 -18.179 1.00 92.25 118 THR A O 1
ATOM 989 N N . ASN A 1 119 ? -18.559 0.042 -16.255 1.00 87.50 119 ASN A N 1
ATOM 990 C CA . ASN A 1 119 ? -19.214 -1.196 -15.837 1.00 87.50 119 ASN A CA 1
ATOM 991 C C . ASN A 1 119 ? -20.727 -1.020 -15.638 1.00 87.50 119 ASN A C 1
ATOM 993 O O . ASN A 1 119 ? -21.500 -1.864 -16.091 1.00 87.50 119 ASN A O 1
ATOM 997 N N . ILE A 1 120 ? -21.168 0.089 -15.029 1.00 90.75 120 ILE A N 1
ATOM 998 C CA . ILE A 1 120 ? -22.601 0.404 -14.899 1.00 90.75 120 ILE A CA 1
ATOM 999 C C . ILE A 1 120 ? -23.248 0.579 -16.272 1.00 90.75 120 ILE A C 1
ATOM 1001 O O . ILE A 1 120 ? -24.314 0.018 -16.521 1.00 90.75 120 ILE A O 1
ATOM 1005 N N . MET A 1 121 ? -22.621 1.349 -17.165 1.00 91.56 121 MET A N 1
ATOM 1006 C CA . MET A 1 121 ? -23.150 1.566 -18.509 1.00 91.56 121 MET A CA 1
ATOM 1007 C C . MET A 1 121 ? -23.328 0.240 -19.245 1.00 91.56 121 MET A C 1
ATOM 1009 O O . MET A 1 121 ? -24.411 -0.021 -19.761 1.00 91.56 121 MET A O 1
ATOM 1013 N N . ASN A 1 122 ? -22.314 -0.624 -19.240 1.00 91.12 122 ASN A N 1
ATOM 1014 C CA . ASN A 1 122 ? -22.389 -1.934 -19.886 1.00 91.12 122 ASN A CA 1
ATOM 1015 C C . ASN A 1 122 ? -23.518 -2.797 -19.306 1.00 91.12 122 ASN A C 1
ATOM 1017 O O . ASN A 1 122 ? -24.242 -3.441 -20.060 1.00 91.12 122 ASN A O 1
ATOM 1021 N N . ALA A 1 123 ? -23.716 -2.771 -17.986 1.00 88.50 123 ALA A N 1
ATOM 1022 C CA . ALA A 1 123 ? -24.811 -3.495 -17.345 1.00 88.50 123 ALA A CA 1
ATOM 1023 C C . ALA A 1 123 ? -26.199 -2.975 -17.764 1.00 88.50 123 ALA A C 1
ATOM 1025 O O . ALA A 1 123 ? -27.128 -3.766 -17.871 1.00 88.50 123 ALA A O 1
ATOM 1026 N N . ILE A 1 124 ? -26.344 -1.671 -18.029 1.00 91.12 124 ILE A N 1
ATOM 1027 C CA . ILE A 1 124 ? -27.605 -1.072 -18.500 1.00 91.12 124 ILE A CA 1
ATOM 1028 C C . ILE A 1 124 ? -2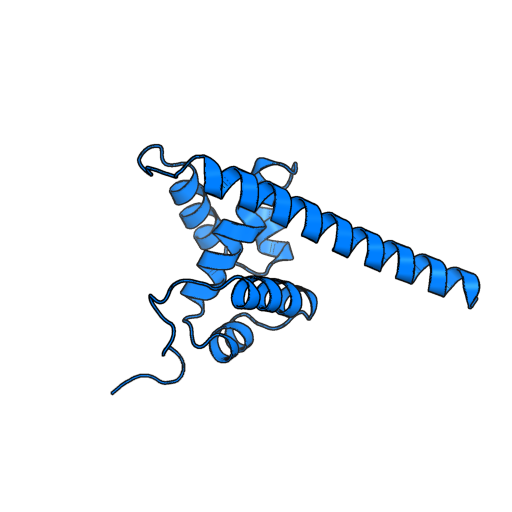7.847 -1.370 -19.984 1.00 91.12 124 ILE A C 1
ATOM 1030 O O . ILE A 1 124 ? -28.971 -1.670 -20.364 1.00 91.12 124 ILE A O 1
ATOM 1034 N N . TYR A 1 125 ? -26.818 -1.282 -20.831 1.00 83.69 1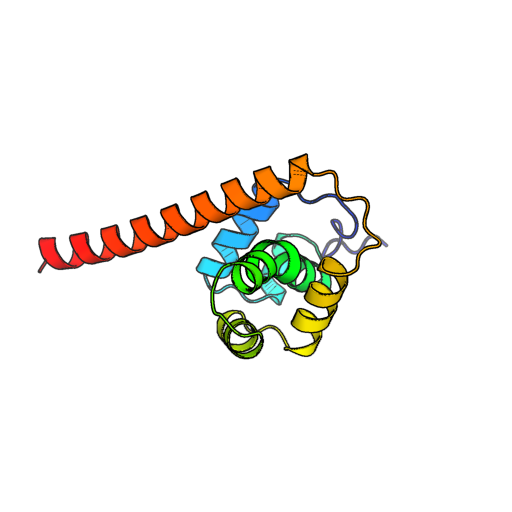25 TYR A N 1
ATOM 1035 C CA . TYR A 1 125 ? -26.968 -1.484 -22.279 1.00 83.69 125 TYR A CA 1
ATOM 1036 C C . TYR A 1 125 ? -27.126 -2.956 -22.690 1.00 83.69 125 TYR A C 1
ATOM 1038 O O . TYR A 1 125 ? -27.533 -3.226 -23.821 1.00 83.69 125 TYR A O 1
ATOM 1046 N N . HIS A 1 126 ? -26.801 -3.897 -21.802 1.00 70.50 126 HIS A N 1
ATOM 1047 C CA . HIS A 1 126 ? -26.944 -5.337 -22.032 1.00 70.50 126 HIS A CA 1
ATOM 1048 C C . HIS A 1 126 ? -28.070 -5.999 -21.210 1.00 70.50 126 HIS A C 1
ATOM 1050 O O . HIS A 1 126 ? -28.187 -7.225 -21.253 1.00 70.50 126 HIS A O 1
ATOM 1056 N N . ALA A 1 127 ? -28.883 -5.214 -20.492 1.00 56.22 127 ALA A N 1
ATOM 1057 C CA . ALA A 1 127 ? -30.116 -5.645 -19.820 1.00 56.22 127 ALA A CA 1
ATOM 1058 C C . ALA A 1 127 ? -31.351 -5.342 -20.683 1.00 56.22 127 ALA A C 1
ATOM 1060 O O . ALA A 1 127 ? -32.299 -6.159 -20.641 1.00 56.22 127 ALA A O 1
#